Protein AF-A0AAE8QXP7-F1 (afdb_monomer_lite)

Sequence (135 aa):
MTKTIIGLFLLV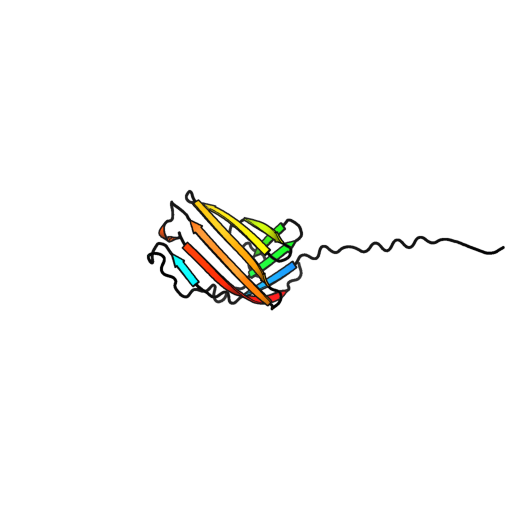FSINAYAKCWIVSDLQGKSSFSDDGYEFIDDAMSGVAYKLIIHGKKAFLTNMNGSPVSDVAYVPLSYNTMVGSYQSGGGITVETWSITEDNKVMYSKVMNIPSFQKLTSTKAFVGDVAGTCNE

Foldseek 3Di:
DDDDDPDDPPPPPPPPQDKWKFKWAWWWDWKAFVVNVRDIDTDTPHPFIWIWIDGDFATAIGGPVRHGPDPWGWTDPDSFKIWTWDDDQNWIKIKIWGADPVFKIWIKIATDHPRCRRHGMIDTIITGRPDTDDD

Structure (mmCIF, N/CA/C/O backbone):
data_AF-A0AAE8QXP7-F1
#
_entry.id   AF-A0AAE8QXP7-F1
#
loop_
_atom_site.group_PDB
_atom_site.id
_atom_site.type_symbol
_atom_site.label_atom_id
_atom_site.label_alt_id
_atom_site.label_comp_id
_atom_site.label_asym_id
_atom_site.label_entity_id
_atom_site.label_seq_id
_atom_site.pdbx_PDB_ins_code
_atom_site.Cartn_x
_atom_site.Cartn_y
_atom_site.Cartn_z
_atom_site.occupancy
_atom_site.B_iso_or_equiv
_atom_site.auth_seq_id
_atom_site.auth_comp_id
_atom_site.auth_asym_id
_atom_site.auth_atom_id
_atom_site.pdbx_PDB_model_num
ATOM 1 N N . MET A 1 1 ? -39.915 24.474 54.185 1.00 40.84 1 MET A N 1
ATOM 2 C CA . MET A 1 1 ? -39.227 25.221 53.111 1.00 40.84 1 MET A CA 1
ATOM 3 C C . MET A 1 1 ? -38.566 24.220 52.185 1.00 40.84 1 MET A C 1
ATOM 5 O O . MET A 1 1 ? -37.694 23.476 52.606 1.00 40.84 1 MET A O 1
ATOM 9 N N . THR A 1 2 ? -39.091 24.113 50.973 1.00 42.19 2 THR A N 1
ATOM 10 C CA . THR A 1 2 ? -38.729 23.124 49.955 1.00 42.19 2 THR A CA 1
ATOM 11 C C . THR A 1 2 ? -37.702 23.679 48.974 1.00 42.19 2 THR A C 1
ATOM 13 O O . THR A 1 2 ? -37.951 24.749 48.432 1.00 42.19 2 THR A O 1
ATOM 16 N N . LYS A 1 3 ? -36.714 22.826 48.641 1.00 46.69 3 LYS A N 1
ATOM 17 C CA . LYS A 1 3 ? -36.053 22.675 47.322 1.00 46.69 3 LYS A CA 1
ATOM 18 C C . LYS A 1 3 ? -35.084 23.822 46.946 1.00 46.69 3 LYS A C 1
ATOM 20 O O . LYS A 1 3 ? -35.332 24.972 47.250 1.00 46.69 3 LYS A O 1
ATOM 25 N N . THR A 1 4 ? -33.934 23.628 46.304 1.00 50.59 4 THR A N 1
ATOM 26 C CA . THR A 1 4 ? -33.448 22.559 45.421 1.00 50.59 4 THR A CA 1
ATOM 27 C C . THR A 1 4 ? -31.920 22.699 45.373 1.00 50.59 4 THR A C 1
ATOM 29 O O . THR A 1 4 ? -31.438 23.798 45.115 1.00 50.59 4 THR A O 1
ATOM 32 N N . ILE A 1 5 ? -31.149 21.631 45.590 1.00 58.91 5 ILE A N 1
ATOM 33 C CA . ILE A 1 5 ? -29.721 21.616 45.234 1.00 58.91 5 ILE A CA 1
ATOM 34 C C . ILE A 1 5 ? -29.659 21.145 43.780 1.00 58.91 5 ILE A C 1
ATOM 36 O O . ILE A 1 5 ? -29.968 19.991 43.492 1.00 58.91 5 ILE A O 1
ATOM 40 N N . ILE A 1 6 ? -29.328 22.048 42.857 1.00 59.03 6 ILE A N 1
ATOM 41 C CA . ILE A 1 6 ? -29.077 21.703 41.455 1.00 59.03 6 ILE A CA 1
ATOM 42 C C . ILE A 1 6 ? -27.647 21.160 41.384 1.00 59.03 6 ILE A C 1
ATOM 44 O O . ILE A 1 6 ? -26.683 21.920 41.363 1.00 59.03 6 ILE A O 1
ATOM 48 N N . GLY A 1 7 ? -27.511 19.835 41.409 1.00 58.09 7 GLY A N 1
ATOM 49 C CA . GLY A 1 7 ? -26.252 19.155 41.120 1.00 58.09 7 GLY A CA 1
ATOM 50 C C . GLY A 1 7 ? -26.035 19.088 39.610 1.00 58.09 7 GLY A C 1
ATOM 51 O O . GLY A 1 7 ? -26.749 18.369 38.915 1.00 58.09 7 GLY A O 1
ATOM 52 N N . LEU A 1 8 ? -25.065 19.848 39.101 1.00 62.78 8 LEU A N 1
ATOM 53 C CA . LEU A 1 8 ? -24.643 19.804 37.703 1.00 62.78 8 LEU A CA 1
ATOM 54 C C . LEU A 1 8 ? -23.788 18.549 37.474 1.00 62.78 8 LEU A C 1
ATOM 56 O O . LEU A 1 8 ? -22.601 18.521 37.792 1.00 62.78 8 LEU A O 1
ATOM 60 N N . PHE A 1 9 ? -24.406 17.497 36.942 1.00 59.22 9 PHE A N 1
ATOM 61 C CA . PHE A 1 9 ? -23.727 16.260 36.559 1.00 59.22 9 PHE A CA 1
ATOM 62 C C . PHE A 1 9 ? -23.065 16.461 35.183 1.00 59.22 9 PHE A C 1
ATOM 64 O O . PHE A 1 9 ? -23.680 16.255 34.139 1.00 59.22 9 PHE A O 1
ATOM 71 N N . LEU A 1 10 ? -21.813 16.927 35.171 1.00 57.34 10 LEU A N 1
ATOM 72 C CA . LEU A 1 10 ? -20.971 16.961 33.971 1.00 57.34 10 LEU A CA 1
ATOM 73 C C . LEU A 1 10 ? -20.528 15.527 33.637 1.00 57.34 10 LEU A C 1
ATOM 75 O O . LEU A 1 10 ? -19.497 15.055 34.111 1.00 57.34 10 LEU A O 1
ATOM 79 N N . LEU A 1 11 ? -21.323 14.824 32.824 1.00 59.44 11 LEU A N 1
ATOM 80 C CA . LEU A 1 11 ? -20.880 13.616 32.126 1.00 59.44 11 LEU A CA 1
ATOM 81 C C . LEU A 1 11 ? -19.819 14.028 31.105 1.00 59.44 11 LEU A C 1
ATOM 83 O O . LEU A 1 11 ? -20.130 14.422 29.981 1.00 59.44 11 LEU A O 1
ATOM 87 N N . VAL A 1 12 ? -18.554 13.960 31.514 1.00 57.81 12 VAL A N 1
ATOM 88 C CA . VAL A 1 12 ? -17.420 14.012 30.595 1.00 57.81 12 VAL A CA 1
ATOM 89 C C . VAL A 1 12 ? -17.469 12.722 29.779 1.00 57.81 12 VAL A C 1
ATOM 91 O O . VAL A 1 12 ? -16.933 11.693 30.179 1.00 57.81 12 VAL A O 1
ATOM 94 N N . PHE A 1 13 ? -18.182 12.750 28.652 1.00 55.72 13 PHE A N 1
ATOM 95 C CA . PHE A 1 13 ? -18.029 11.733 27.623 1.00 55.72 13 PHE A CA 1
ATOM 96 C C . PHE A 1 13 ? -16.613 11.876 27.080 1.00 55.72 13 PHE A C 1
ATOM 98 O O . PHE A 1 13 ? -16.336 12.736 26.243 1.00 55.72 13 PHE A O 1
ATOM 105 N N . SER A 1 14 ? -15.702 11.055 27.595 1.00 48.72 14 SER A N 1
ATOM 106 C CA . SER A 1 14 ? -14.409 10.823 26.974 1.00 48.72 14 SER A CA 1
ATOM 107 C C . SER A 1 14 ? -14.685 10.323 25.562 1.00 48.72 14 SER A C 1
ATOM 109 O O . SER A 1 14 ? -14.999 9.150 25.358 1.00 48.72 14 SER A O 1
ATOM 111 N N . ILE A 1 15 ? -14.621 11.220 24.579 1.00 52.81 15 ILE A N 1
ATOM 112 C CA . ILE A 1 15 ? -14.465 10.841 23.181 1.00 52.81 15 ILE A CA 1
ATOM 113 C C . ILE A 1 15 ? -13.108 10.151 23.087 1.00 52.81 15 ILE A C 1
ATOM 115 O O . ILE A 1 15 ? -12.081 10.775 22.837 1.00 52.81 15 ILE A O 1
ATOM 119 N N . ASN A 1 16 ? -13.092 8.851 23.376 1.00 49.75 16 ASN A N 1
ATOM 120 C CA . ASN A 1 16 ? -11.979 7.993 23.037 1.00 49.75 16 ASN A CA 1
ATOM 121 C C . ASN A 1 16 ? -11.837 8.122 21.522 1.00 49.75 16 ASN A C 1
ATOM 123 O O . ASN A 1 16 ? -12.632 7.564 20.762 1.00 49.75 16 ASN A O 1
ATOM 127 N N . ALA A 1 17 ? -10.872 8.926 21.081 1.00 56.81 17 ALA A N 1
ATOM 128 C CA . ALA A 1 17 ? -10.359 8.856 19.731 1.00 56.81 17 ALA A CA 1
ATOM 129 C C . ALA A 1 17 ? -9.726 7.467 19.616 1.00 56.81 17 ALA A C 1
ATOM 131 O O . ALA A 1 17 ? -8.544 7.288 19.884 1.00 56.81 17 ALA A O 1
ATOM 132 N N . TYR A 1 18 ? -10.557 6.456 19.361 1.00 63.47 18 TYR A N 1
ATOM 133 C CA . TYR A 1 18 ? -10.107 5.083 19.247 1.00 63.47 18 TYR A CA 1
ATOM 134 C C . TYR A 1 18 ? -9.192 5.022 18.035 1.00 63.47 18 TYR A C 1
ATOM 136 O O . TYR A 1 18 ? -9.649 5.195 16.901 1.00 63.47 18 TYR A O 1
ATOM 144 N N . ALA A 1 19 ? -7.906 4.795 18.289 1.00 68.56 19 ALA A N 1
ATOM 145 C CA . ALA A 1 19 ? -6.991 4.357 17.261 1.00 68.56 19 ALA A CA 1
ATOM 146 C C . ALA A 1 19 ? -7.605 3.136 16.576 1.00 68.56 19 ALA A C 1
ATOM 148 O O . ALA A 1 19 ? -8.040 2.183 17.230 1.00 68.56 19 ALA A O 1
ATOM 149 N N . LYS A 1 20 ? -7.716 3.197 15.253 1.00 90.56 20 LYS A N 1
ATOM 150 C CA . LYS A 1 20 ? -8.169 2.059 14.472 1.00 90.56 20 LYS A CA 1
ATOM 151 C C . LYS A 1 20 ? -6.940 1.277 14.047 1.00 90.56 20 LYS A C 1
ATOM 153 O O . LYS A 1 20 ? -6.064 1.817 13.379 1.00 90.56 20 LYS A O 1
ATOM 158 N N . CYS A 1 21 ? -6.886 0.023 14.473 1.00 95.12 21 CYS A N 1
ATOM 159 C CA . CYS A 1 21 ? -5.800 -0.895 14.180 1.00 95.12 21 CYS A CA 1
ATOM 160 C C . CYS A 1 21 ? -6.392 -2.156 13.557 1.00 95.12 21 CYS A C 1
ATOM 162 O O . CYS A 1 21 ? -7.217 -2.832 14.181 1.00 95.12 21 CYS A O 1
ATOM 164 N N . TRP A 1 22 ? -5.970 -2.462 12.336 1.00 97.38 22 TRP A N 1
ATOM 165 C CA . TRP A 1 22 ? -6.384 -3.648 11.594 1.00 97.38 22 TRP A CA 1
ATOM 166 C C . TRP A 1 22 ? -5.189 -4.541 11.320 1.00 97.38 22 TRP A C 1
ATOM 168 O O . TRP A 1 22 ? -4.114 -4.058 10.974 1.00 97.38 22 TRP A O 1
ATOM 178 N N . ILE A 1 23 ? -5.397 -5.845 11.448 1.00 97.50 23 ILE A N 1
ATOM 179 C CA . ILE A 1 23 ? -4.466 -6.860 10.971 1.00 97.50 23 ILE A CA 1
ATOM 180 C C . ILE A 1 23 ? -4.927 -7.235 9.569 1.00 97.50 23 ILE A C 1
ATOM 182 O O . ILE A 1 23 ? -6.046 -7.719 9.403 1.00 97.50 23 ILE A O 1
ATOM 186 N N . VAL A 1 24 ? -4.080 -6.988 8.575 1.00 97.56 24 VAL A N 1
ATOM 187 C CA . VAL A 1 24 ? -4.367 -7.280 7.169 1.00 97.56 24 VAL A CA 1
ATOM 188 C C . VAL A 1 24 ? -3.457 -8.382 6.648 1.00 97.56 24 VAL A C 1
ATOM 190 O O . VAL A 1 24 ? -2.277 -8.421 7.002 1.00 97.56 24 VAL A O 1
ATOM 193 N N . SER A 1 25 ? -3.997 -9.268 5.818 1.00 97.00 25 SER A N 1
ATOM 194 C CA . SER A 1 25 ? -3.283 -10.413 5.246 1.00 97.00 25 SER A CA 1
ATOM 195 C C . SER A 1 25 ? -3.790 -10.746 3.843 1.00 97.00 25 SER A C 1
ATOM 197 O O . SER A 1 25 ? -4.700 -10.097 3.324 1.00 97.00 25 SER A O 1
ATOM 199 N N . ASP A 1 26 ? -3.167 -11.752 3.226 1.00 96.12 26 ASP A N 1
ATOM 200 C CA . ASP A 1 26 ? -3.656 -12.416 2.010 1.00 96.12 26 ASP A CA 1
ATOM 201 C C . ASP A 1 26 ? -3.870 -11.474 0.816 1.00 96.12 26 ASP A C 1
ATOM 203 O O . ASP A 1 26 ? -4.728 -11.702 -0.037 1.00 96.12 26 ASP A O 1
ATOM 207 N N . LEU A 1 27 ? -3.053 -10.416 0.741 1.00 97.25 27 LEU A N 1
ATOM 208 C CA . LEU A 1 27 ? -3.084 -9.434 -0.340 1.00 97.25 27 LEU A CA 1
ATOM 209 C C . LEU A 1 27 ? -2.692 -10.085 -1.665 1.00 97.25 27 LEU A C 1
ATOM 211 O O . LEU A 1 27 ? -1.548 -10.503 -1.845 1.00 97.25 27 LEU A O 1
ATOM 215 N N . GLN A 1 28 ? -3.633 -10.111 -2.601 1.00 97.94 28 GLN A N 1
ATOM 216 C CA . GLN A 1 28 ? -3.478 -10.697 -3.928 1.00 97.94 28 GLN A CA 1
ATOM 217 C C . GLN A 1 28 ? -4.057 -9.766 -4.989 1.00 97.94 28 GLN A C 1
ATOM 219 O O . GLN A 1 28 ? -5.012 -9.029 -4.744 1.00 97.94 28 GLN A O 1
ATOM 224 N N . GLY A 1 29 ? -3.506 -9.803 -6.194 1.00 97.81 29 GLY A N 1
ATOM 225 C CA . GLY A 1 29 ? -4.070 -9.087 -7.327 1.00 97.81 29 GLY A CA 1
ATOM 226 C C . GLY A 1 29 ? -3.098 -9.041 -8.486 1.00 97.81 29 GLY A C 1
ATOM 227 O O . GLY A 1 29 ? -2.547 -10.067 -8.876 1.00 97.81 29 GLY A O 1
ATOM 228 N N . LYS A 1 30 ? -2.916 -7.851 -9.057 1.00 98.12 30 LYS A N 1
ATOM 229 C CA . LYS A 1 30 ? -2.100 -7.675 -10.256 1.00 98.12 30 LYS A CA 1
ATOM 230 C C . LYS A 1 30 ? -0.966 -6.693 -10.029 1.00 98.12 30 LYS A C 1
ATOM 232 O O . LYS A 1 30 ? -1.130 -5.682 -9.339 1.00 98.12 30 LYS A O 1
ATOM 237 N N . SER A 1 31 ? 0.167 -6.970 -10.655 1.00 97.62 31 SER A N 1
ATOM 238 C CA . SER A 1 31 ? 1.268 -6.024 -10.782 1.00 97.62 31 SER A CA 1
ATOM 239 C C . SER A 1 31 ? 1.783 -5.964 -12.210 1.00 97.62 31 SER A C 1
ATOM 241 O O . SER A 1 31 ? 1.472 -6.827 -13.022 1.00 97.62 31 SER A O 1
ATOM 243 N N . SER A 1 32 ? 2.495 -4.890 -12.522 1.00 97.75 32 SER A N 1
ATOM 244 C CA . SER A 1 32 ? 3.077 -4.621 -13.834 1.00 97.75 32 SER A CA 1
ATOM 245 C C . SER A 1 32 ? 4.370 -3.848 -13.605 1.00 97.75 32 SER A C 1
ATOM 247 O O . SER A 1 32 ? 4.365 -2.848 -12.874 1.00 97.75 32 SER A O 1
ATOM 249 N N . PHE A 1 33 ? 5.481 -4.339 -14.150 1.00 97.25 33 PHE A N 1
ATOM 250 C CA . PHE A 1 33 ? 6.817 -3.780 -13.950 1.00 97.25 33 PHE A CA 1
ATOM 251 C C . PHE A 1 33 ? 7.421 -3.320 -15.274 1.00 97.25 33 PHE A C 1
ATOM 253 O O . PHE A 1 33 ? 7.136 -3.835 -16.342 1.00 97.25 33 PHE A O 1
ATOM 260 N N . SER A 1 34 ? 8.349 -2.373 -15.240 1.00 96.62 34 SER A N 1
ATOM 261 C CA . SER A 1 34 ? 9.046 -1.986 -16.471 1.00 96.62 34 SER A CA 1
ATOM 262 C C . SER A 1 34 ? 9.844 -3.145 -17.098 1.00 96.62 34 SER A C 1
ATOM 264 O O . SER A 1 34 ? 9.979 -3.195 -18.319 1.00 96.62 34 SER A O 1
ATOM 266 N N . ASP A 1 35 ? 10.353 -4.077 -16.279 1.00 91.81 35 ASP A N 1
ATOM 267 C CA . ASP A 1 35 ? 11.184 -5.209 -16.723 1.00 91.81 35 ASP A CA 1
ATOM 268 C C . ASP A 1 35 ? 10.378 -6.264 -17.503 1.00 91.81 35 ASP A C 1
ATOM 270 O O . ASP A 1 35 ? 10.962 -7.016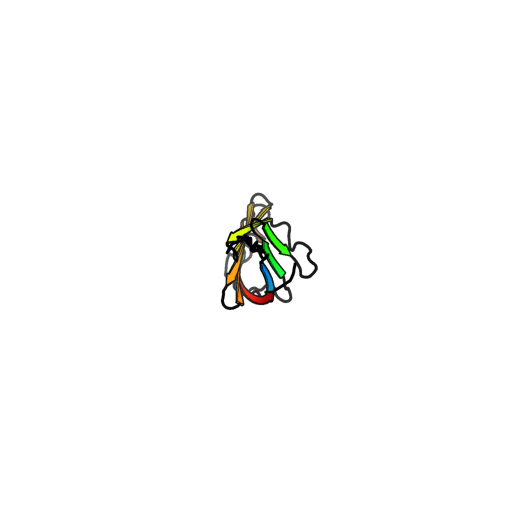 -18.279 1.00 91.81 35 ASP A O 1
ATOM 274 N N . ASP A 1 36 ? 9.049 -6.289 -17.337 1.00 89.44 36 ASP A N 1
ATOM 275 C CA . ASP A 1 36 ? 8.116 -7.139 -18.093 1.00 89.44 36 ASP A CA 1
ATOM 276 C C . ASP A 1 36 ? 7.393 -6.387 -19.229 1.00 89.44 36 ASP A C 1
ATOM 278 O O . ASP A 1 36 ? 6.489 -6.926 -19.860 1.00 89.44 36 ASP A O 1
ATOM 282 N N . GLY A 1 37 ? 7.799 -5.146 -19.530 1.00 94.88 37 GLY A N 1
ATOM 283 C CA . GLY A 1 37 ? 7.138 -4.326 -20.551 1.00 94.88 37 GLY A CA 1
ATOM 284 C C . GLY A 1 37 ? 5.801 -3.730 -20.101 1.00 94.88 37 GLY A C 1
ATOM 285 O O . GLY A 1 37 ? 5.043 -3.245 -20.941 1.00 94.88 37 GLY A O 1
ATOM 286 N N . TYR A 1 38 ? 5.545 -3.707 -18.792 1.00 96.44 38 TYR A N 1
ATOM 287 C CA . TYR A 1 38 ? 4.303 -3.288 -18.153 1.00 96.44 38 TYR A CA 1
ATOM 288 C C . TYR A 1 38 ? 3.110 -4.222 -18.392 1.00 96.44 38 TYR A C 1
ATOM 290 O O . TYR A 1 38 ? 1.957 -3.795 -18.251 1.00 96.44 38 TYR A O 1
ATOM 298 N N . GLU A 1 39 ? 3.349 -5.493 -18.692 1.00 97.56 39 GLU A N 1
ATOM 299 C CA . GLU A 1 39 ? 2.276 -6.481 -18.763 1.00 97.56 39 GLU A CA 1
ATOM 300 C C . GLU A 1 39 ? 1.757 -6.814 -17.357 1.00 97.56 39 GLU A C 1
ATOM 302 O O . GLU A 1 39 ? 2.514 -6.953 -16.401 1.00 97.56 39 GLU A O 1
ATOM 307 N N . PHE A 1 40 ? 0.434 -6.925 -17.200 1.00 97.75 40 PHE A N 1
ATOM 308 C CA . PHE A 1 40 ? -0.142 -7.265 -15.901 1.00 97.75 40 PHE A CA 1
ATOM 309 C C . PHE A 1 40 ? -0.047 -8.765 -15.623 1.00 97.75 40 PHE A C 1
ATOM 311 O O . PHE A 1 40 ? -0.647 -9.574 -16.333 1.00 97.75 40 PHE A O 1
ATOM 318 N N . ILE A 1 41 ? 0.604 -9.117 -14.518 1.00 97.00 41 ILE A N 1
ATOM 319 C CA . ILE A 1 41 ? 0.752 -10.489 -14.026 1.00 97.00 41 ILE A CA 1
ATOM 320 C C . ILE A 1 41 ? 0.046 -10.679 -12.682 1.00 97.00 41 ILE A C 1
ATOM 322 O O . ILE A 1 41 ? -0.215 -9.710 -11.966 1.00 97.00 41 ILE A O 1
ATOM 326 N N . ASP A 1 42 ? -0.290 -11.928 -12.349 1.00 97.62 42 ASP A N 1
ATOM 327 C CA . ASP A 1 42 ? -0.731 -12.285 -10.996 1.00 97.62 42 ASP A CA 1
ATOM 328 C C . ASP A 1 42 ? 0.411 -12.104 -9.999 1.00 97.62 42 ASP A C 1
ATOM 330 O O . ASP A 1 42 ? 1.535 -12.548 -10.234 1.00 97.62 42 ASP A O 1
ATOM 334 N N . ASP A 1 43 ? 0.111 -11.446 -8.885 1.00 96.56 43 ASP A N 1
ATOM 335 C CA . ASP A 1 43 ? 1.079 -11.130 -7.842 1.00 96.56 43 ASP A CA 1
ATOM 336 C C . ASP A 1 43 ? 0.394 -11.084 -6.474 1.00 96.56 43 ASP A C 1
ATOM 338 O O . ASP A 1 43 ? -0.826 -10.922 -6.360 1.00 96.56 43 ASP A O 1
ATOM 342 N N . ALA A 1 44 ? 1.184 -11.251 -5.421 1.00 95.75 44 ALA A N 1
ATOM 343 C CA . ALA A 1 44 ? 0.694 -11.337 -4.060 1.00 95.75 44 ALA A CA 1
ATOM 344 C C . ALA A 1 44 ? 1.766 -10.943 -3.041 1.00 95.75 44 ALA A C 1
ATOM 346 O O . ALA A 1 44 ? 2.959 -11.178 -3.231 1.00 95.75 44 ALA A O 1
ATOM 347 N N . MET A 1 45 ? 1.325 -10.427 -1.895 1.00 91.12 45 MET A N 1
ATOM 348 C CA . MET A 1 45 ? 2.147 -10.375 -0.684 1.00 91.12 45 MET A CA 1
ATOM 349 C C . MET A 1 45 ? 1.809 -11.585 0.189 1.00 91.12 45 MET A C 1
ATOM 351 O O . MET A 1 45 ? 1.084 -11.486 1.178 1.00 91.12 45 MET A O 1
ATOM 355 N N . SER A 1 46 ? 2.291 -12.756 -0.223 1.00 75.69 46 SER A N 1
ATOM 356 C CA . SER A 1 46 ? 1.963 -14.028 0.427 1.00 75.69 46 SER A CA 1
ATOM 357 C C . SER A 1 46 ? 2.701 -14.225 1.752 1.00 75.69 46 SER A C 1
ATOM 359 O O . SER A 1 46 ? 3.872 -13.872 1.887 1.00 75.69 46 SER A O 1
ATOM 361 N N . GLY A 1 47 ? 2.034 -14.861 2.721 1.00 78.06 47 GLY A N 1
ATOM 362 C CA . GLY A 1 47 ? 2.649 -15.302 3.982 1.00 78.06 47 GLY A CA 1
ATOM 363 C C . GLY A 1 47 ? 3.014 -14.179 4.956 1.00 78.06 47 GLY A C 1
ATOM 364 O O . GLY A 1 47 ? 3.729 -14.421 5.928 1.00 78.06 47 GLY A O 1
ATOM 365 N N . VAL A 1 48 ? 2.532 -12.961 4.709 1.00 87.12 48 VAL A N 1
ATOM 366 C CA . VAL A 1 48 ? 2.792 -11.784 5.539 1.00 87.12 48 VAL A CA 1
ATOM 367 C C . VAL A 1 48 ? 1.484 -11.184 6.041 1.00 87.12 48 VAL A C 1
ATOM 369 O O . VAL A 1 48 ? 0.478 -11.152 5.336 1.00 87.12 48 VAL A O 1
ATOM 372 N N . ALA A 1 49 ? 1.517 -10.709 7.283 1.00 95.19 49 ALA A N 1
ATOM 373 C CA . ALA A 1 49 ? 0.442 -9.943 7.888 1.00 95.19 49 ALA A CA 1
ATOM 374 C C . ALA A 1 49 ? 1.003 -8.627 8.424 1.00 95.19 49 ALA A C 1
ATOM 376 O O . ALA A 1 49 ? 2.090 -8.594 9.015 1.00 95.19 49 ALA A O 1
ATOM 377 N N . TYR A 1 50 ? 0.246 -7.554 8.235 1.00 97.00 50 TYR A N 1
ATOM 378 C CA . TYR A 1 50 ? 0.633 -6.211 8.646 1.00 97.00 50 TYR A CA 1
ATOM 379 C C 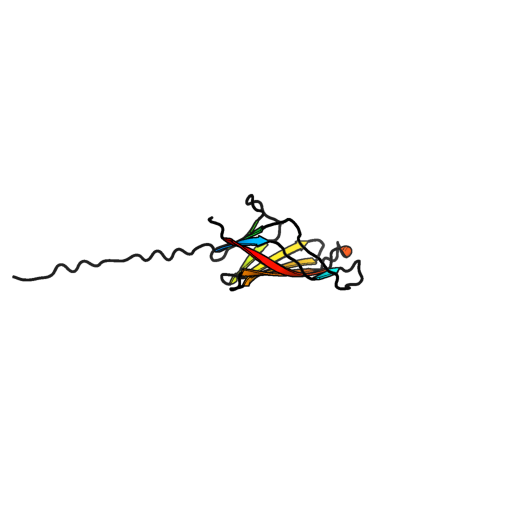. TYR A 1 50 ? -0.397 -5.620 9.594 1.00 97.00 50 TYR A C 1
ATOM 381 O O . TYR A 1 50 ? -1.591 -5.890 9.486 1.00 97.00 50 TYR A O 1
ATOM 389 N N . LYS A 1 51 ? 0.066 -4.763 10.501 1.00 97.31 51 LYS A N 1
ATOM 390 C CA . LYS A 1 51 ? -0.801 -3.882 11.275 1.00 97.31 51 LYS A CA 1
ATOM 391 C C . LYS A 1 51 ? -0.913 -2.552 10.548 1.00 97.31 51 LYS A C 1
ATOM 393 O O . LYS A 1 51 ? 0.090 -1.857 10.363 1.00 97.31 51 LYS A O 1
ATOM 398 N N . LEU A 1 52 ? -2.135 -2.205 10.174 1.00 97.38 52 LEU A N 1
ATOM 399 C CA . LEU A 1 52 ? -2.502 -0.913 9.623 1.00 97.38 52 LEU A CA 1
ATOM 400 C C . LEU A 1 52 ? -3.147 -0.077 10.722 1.00 97.38 52 LEU A C 1
ATOM 402 O O . LEU A 1 52 ? -4.186 -0.456 11.260 1.00 97.38 52 LEU A O 1
ATOM 406 N N . ILE A 1 53 ? -2.512 1.037 11.070 1.00 96.69 53 ILE A N 1
ATOM 407 C CA . ILE A 1 53 ? -2.876 1.856 12.226 1.00 96.69 53 ILE A CA 1
ATOM 408 C C . ILE A 1 53 ? -3.224 3.258 11.741 1.00 96.69 53 ILE A C 1
ATOM 410 O O . ILE A 1 53 ? -2.395 3.911 11.110 1.00 96.69 53 ILE A O 1
ATOM 414 N N . ILE A 1 54 ? -4.424 3.741 12.064 1.00 96.50 54 ILE A N 1
ATOM 415 C CA . ILE A 1 54 ? -4.860 5.122 11.835 1.00 96.50 54 ILE A CA 1
ATOM 416 C C . ILE A 1 54 ? -5.354 5.706 13.159 1.00 96.50 54 ILE A C 1
ATOM 418 O O . ILE A 1 54 ? -6.343 5.250 13.736 1.00 96.50 54 ILE A O 1
ATOM 422 N N . HIS A 1 55 ? -4.680 6.756 13.625 1.00 92.50 55 HIS A N 1
ATOM 423 C CA . HIS A 1 55 ? -5.019 7.453 14.860 1.00 92.50 55 HIS A CA 1
ATOM 424 C C . HIS A 1 55 ? -4.942 8.969 14.655 1.00 92.50 55 HIS A C 1
ATOM 426 O O . HIS A 1 55 ? -3.872 9.588 14.652 1.00 92.50 55 HIS A O 1
ATOM 432 N N . GLY A 1 56 ? -6.113 9.591 14.502 1.00 89.19 56 GLY A N 1
ATOM 433 C CA . GLY A 1 56 ? -6.233 11.033 14.313 1.00 89.19 56 GLY A CA 1
ATOM 434 C C . GLY A 1 56 ? -5.493 11.488 13.056 1.00 89.19 56 GLY A C 1
ATOM 435 O O . GLY A 1 56 ? -5.926 11.209 11.946 1.00 89.19 56 GLY A O 1
ATOM 436 N N . LYS A 1 57 ? -4.371 12.195 13.235 1.00 92.62 57 LYS A N 1
ATOM 437 C CA . LYS A 1 57 ? -3.523 12.701 12.138 1.00 92.62 57 LYS A CA 1
ATOM 438 C C . LYS A 1 57 ? -2.302 11.824 11.842 1.00 92.62 57 LYS A C 1
ATOM 440 O O . LYS A 1 57 ? -1.451 12.225 11.056 1.00 92.62 57 LYS A O 1
ATOM 445 N N . LYS A 1 58 ? -2.180 10.670 12.498 1.00 95.00 58 LYS A N 1
ATOM 446 C CA . LYS A 1 58 ? -1.054 9.747 12.342 1.00 95.00 58 LYS A CA 1
ATOM 447 C C . LYS A 1 58 ? -1.528 8.455 11.688 1.00 95.00 58 LYS A C 1
ATOM 449 O O . LYS A 1 58 ? -2.624 7.983 11.992 1.00 95.00 58 LYS A O 1
ATOM 454 N N . ALA A 1 59 ? -0.698 7.897 10.815 1.00 97.06 59 ALA A N 1
ATOM 455 C CA . ALA A 1 59 ? -0.930 6.606 10.190 1.00 97.06 59 ALA A CA 1
ATOM 456 C C . ALA A 1 59 ? 0.379 5.812 10.127 1.00 97.06 59 ALA A C 1
ATOM 458 O O . ALA A 1 59 ? 1.445 6.398 9.935 1.00 97.06 59 ALA A O 1
ATOM 459 N N . PHE A 1 60 ? 0.299 4.494 10.302 1.00 96.25 60 PHE A N 1
ATOM 460 C CA . PHE A 1 60 ? 1.459 3.608 10.311 1.00 96.25 60 PHE A CA 1
ATOM 461 C C . PHE A 1 60 ? 1.129 2.263 9.670 1.00 96.25 60 PHE A C 1
ATOM 463 O O . PHE A 1 60 ? 0.038 1.721 9.857 1.00 96.25 60 PHE A O 1
ATOM 470 N N . LEU A 1 61 ? 2.121 1.699 8.985 1.00 97.19 61 LEU A N 1
ATOM 471 C CA . LEU A 1 61 ? 2.1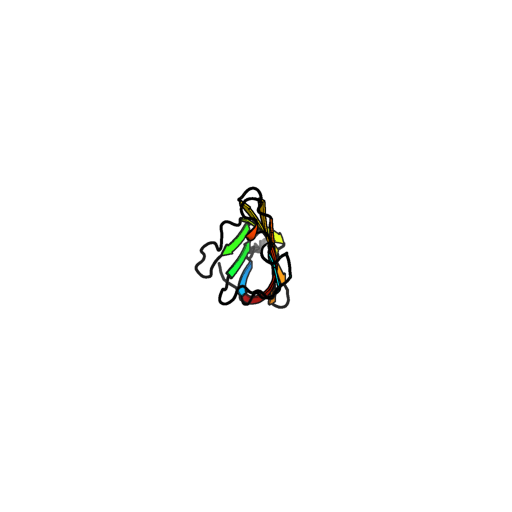34 0.305 8.565 1.00 97.19 61 LEU A CA 1
ATOM 472 C C . LEU A 1 61 ? 3.298 -0.396 9.266 1.00 97.19 61 LEU A C 1
ATOM 474 O O . LEU A 1 61 ? 4.459 -0.016 9.090 1.00 97.19 61 LEU A O 1
ATOM 478 N N . THR A 1 62 ? 2.995 -1.410 10.069 1.00 97.00 62 THR A N 1
ATOM 479 C CA . THR A 1 62 ? 4.010 -2.143 10.838 1.00 97.00 62 THR A CA 1
ATOM 480 C C . THR A 1 62 ? 3.891 -3.647 10.632 1.00 97.00 62 THR A C 1
ATOM 482 O O . THR A 1 62 ? 2.823 -4.174 10.320 1.00 97.00 62 THR A O 1
ATOM 485 N N . ASN A 1 63 ? 5.002 -4.353 10.813 1.00 95.75 63 ASN A N 1
ATOM 486 C CA . ASN A 1 63 ? 5.006 -5.799 10.976 1.00 95.75 63 ASN A CA 1
ATOM 487 C C . ASN A 1 63 ? 4.259 -6.182 12.264 1.00 95.75 63 ASN A C 1
ATOM 489 O O . ASN A 1 63 ? 4.057 -5.362 13.163 1.00 95.75 63 ASN A O 1
ATOM 493 N N . MET A 1 64 ? 3.919 -7.463 12.424 1.00 94.50 64 MET A N 1
ATOM 494 C CA . MET A 1 64 ? 3.221 -7.937 13.628 1.00 94.50 64 MET A CA 1
ATOM 495 C C . MET A 1 64 ? 3.974 -7.647 14.940 1.00 94.50 64 MET A C 1
ATOM 497 O O . MET A 1 64 ? 3.338 -7.411 15.970 1.00 94.50 64 MET A O 1
ATOM 501 N N . ASN A 1 65 ? 5.310 -7.582 14.897 1.00 93.19 65 ASN A N 1
ATOM 502 C CA . ASN A 1 65 ? 6.167 -7.222 16.034 1.00 93.19 65 ASN A CA 1
ATOM 503 C C . ASN A 1 65 ? 6.253 -5.703 16.319 1.00 93.19 65 ASN A C 1
ATOM 505 O O . ASN A 1 65 ? 6.967 -5.308 17.235 1.00 93.19 65 ASN A O 1
ATOM 509 N N . GLY A 1 66 ? 5.560 -4.858 15.548 1.00 92.69 66 GLY A N 1
ATOM 510 C CA . GLY A 1 66 ? 5.527 -3.400 15.714 1.00 92.69 66 GLY A CA 1
ATOM 511 C C . GLY A 1 66 ? 6.642 -2.631 14.997 1.00 92.69 66 GLY A C 1
ATOM 512 O O . GLY A 1 66 ? 6.621 -1.403 14.997 1.00 92.69 66 GLY A O 1
ATOM 513 N N . SER A 1 67 ? 7.597 -3.312 14.356 1.00 95.06 67 SER A N 1
ATOM 514 C CA . SER A 1 67 ? 8.610 -2.638 13.531 1.00 95.06 67 SER A CA 1
ATOM 515 C C . SER A 1 67 ? 7.997 -2.070 12.242 1.00 95.06 67 SER A C 1
ATOM 517 O O . SER A 1 67 ? 7.086 -2.694 11.689 1.00 95.06 67 SER A O 1
ATOM 519 N N . PRO A 1 68 ? 8.474 -0.923 11.727 1.00 94.88 68 PRO A N 1
ATOM 520 C CA . PRO A 1 68 ? 8.039 -0.409 10.430 1.00 94.88 68 PRO A CA 1
ATOM 521 C C . PRO A 1 68 ? 8.265 -1.434 9.311 1.00 94.88 68 PRO A C 1
ATOM 523 O O . PRO A 1 68 ? 9.287 -2.118 9.292 1.00 94.88 68 PRO A O 1
ATOM 526 N N . VAL A 1 69 ? 7.323 -1.533 8.368 1.00 93.94 69 VAL A N 1
ATOM 527 C CA . VAL A 1 69 ? 7.483 -2.405 7.183 1.00 93.94 69 VAL A CA 1
ATOM 528 C C . VAL A 1 69 ? 8.527 -1.839 6.215 1.00 93.94 69 VAL A C 1
ATOM 530 O O . VAL A 1 69 ? 9.227 -2.587 5.540 1.00 93.94 69 VAL A O 1
ATOM 533 N N . SER A 1 70 ? 8.618 -0.512 6.131 1.00 92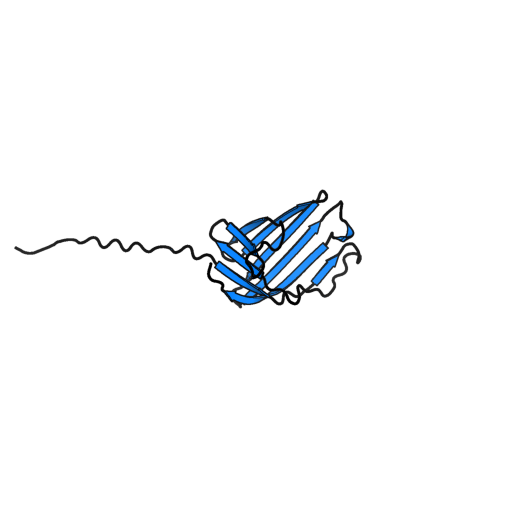.06 70 SER A N 1
ATOM 534 C CA . SER A 1 70 ? 9.536 0.215 5.253 1.00 92.06 70 SER A CA 1
ATOM 535 C C . SER A 1 70 ? 9.712 1.657 5.738 1.00 92.06 70 SER A C 1
ATOM 537 O O . SER A 1 70 ? 9.028 2.087 6.668 1.00 92.06 70 SER A O 1
ATOM 539 N N . ASP A 1 71 ? 10.562 2.417 5.048 1.00 93.25 71 ASP A N 1
ATOM 540 C CA . ASP A 1 71 ? 10.769 3.855 5.274 1.00 93.25 71 ASP A CA 1
ATOM 541 C C . ASP A 1 71 ? 9.650 4.741 4.683 1.00 93.25 71 ASP A C 1
ATOM 543 O O . ASP A 1 71 ? 9.772 5.967 4.638 1.00 93.25 71 ASP A O 1
ATOM 547 N N . VAL A 1 72 ? 8.553 4.146 4.198 1.00 96.88 72 VAL A N 1
ATOM 548 C CA . VAL A 1 72 ? 7.403 4.892 3.674 1.00 96.88 72 VAL A CA 1
ATOM 549 C C . VAL A 1 72 ? 6.708 5.641 4.809 1.00 96.88 72 VAL A C 1
ATOM 551 O O . VAL A 1 72 ? 6.239 5.046 5.781 1.00 96.88 72 VAL A O 1
ATOM 554 N N . ALA A 1 73 ? 6.596 6.961 4.659 1.00 97.31 73 ALA A N 1
ATOM 555 C CA . ALA A 1 73 ? 5.866 7.806 5.591 1.00 97.31 73 ALA A CA 1
ATOM 556 C C . ALA A 1 73 ? 4.385 7.854 5.200 1.00 97.31 73 ALA A C 1
ATOM 558 O O . ALA A 1 73 ? 4.059 8.219 4.068 1.00 97.31 73 ALA A O 1
ATOM 559 N N . TYR A 1 74 ? 3.501 7.515 6.142 1.00 98.31 74 TYR A N 1
ATOM 560 C CA . TYR A 1 74 ? 2.056 7.457 5.927 1.00 98.31 74 TYR A CA 1
ATOM 561 C C . TYR A 1 74 ? 1.322 8.632 6.571 1.00 98.31 74 TYR A C 1
ATOM 563 O O . TYR A 1 74 ? 1.626 9.050 7.689 1.00 98.31 74 TYR A O 1
ATOM 571 N N . VAL A 1 75 ? 0.298 9.124 5.875 1.00 97.94 75 VAL A N 1
ATOM 572 C CA . VAL A 1 75 ? -0.671 10.093 6.394 1.00 97.94 75 VAL A CA 1
ATOM 573 C C . VAL A 1 75 ? -2.096 9.565 6.206 1.00 97.94 75 VAL A C 1
ATOM 575 O O . VAL A 1 75 ? -2.393 8.941 5.182 1.00 97.94 75 VAL A O 1
ATOM 578 N N . PRO A 1 76 ? -3.001 9.789 7.173 1.00 97.94 76 PRO A N 1
ATOM 579 C CA . PRO A 1 76 ? -4.395 9.404 7.018 1.00 97.94 76 PRO A CA 1
ATOM 580 C C . PRO A 1 76 ? -5.116 10.357 6.058 1.00 97.94 76 PRO A C 1
ATOM 582 O O . PRO A 1 76 ? -4.951 11.575 6.136 1.00 97.94 76 PRO A O 1
ATOM 585 N N . LEU A 1 77 ? -5.944 9.797 5.177 1.00 97.62 77 LEU A N 1
ATOM 586 C CA . LEU A 1 77 ? -6.887 10.541 4.332 1.00 97.62 77 LEU A CA 1
ATOM 587 C C . LEU A 1 77 ? -8.309 10.508 4.909 1.00 97.62 77 LEU A C 1
ATOM 589 O O . LEU A 1 77 ? -9.073 11.455 4.743 1.00 97.62 77 LEU A O 1
ATOM 593 N N . SER A 1 78 ? -8.654 9.429 5.612 1.00 96.00 78 SER A N 1
ATOM 594 C CA . SER A 1 78 ? -9.909 9.249 6.345 1.00 96.00 78 SER A CA 1
ATOM 595 C C . SER A 1 78 ? -9.672 8.349 7.564 1.00 96.00 78 SER A C 1
ATOM 597 O O . SER A 1 78 ? -8.540 7.955 7.844 1.00 96.00 78 SER A O 1
ATOM 599 N N . TYR A 1 79 ? -10.734 7.985 8.291 1.00 94.62 79 TYR A N 1
ATOM 600 C CA . TYR A 1 79 ? -10.616 7.079 9.438 1.00 94.62 79 TYR A CA 1
ATOM 601 C C . TYR A 1 79 ? -10.160 5.661 9.057 1.00 94.62 79 TYR A C 1
ATOM 603 O O . TYR A 1 79 ? -9.685 4.948 9.931 1.00 94.62 79 TYR A O 1
ATOM 611 N N . ASN A 1 80 ? -10.319 5.254 7.794 1.00 97.00 80 ASN A N 1
ATOM 612 C CA . ASN A 1 80 ? -10.043 3.909 7.277 1.00 97.00 80 ASN A CA 1
ATOM 613 C C . ASN A 1 80 ? -9.119 3.892 6.052 1.00 97.00 80 ASN A C 1
ATOM 615 O O . ASN A 1 80 ? -8.915 2.831 5.472 1.00 97.00 80 ASN A O 1
ATOM 619 N N . THR A 1 81 ? -8.591 5.041 5.628 1.00 98.31 81 THR A N 1
ATOM 620 C CA . THR A 1 81 ? -7.734 5.145 4.441 1.00 98.31 81 THR A CA 1
ATOM 621 C C . THR A 1 81 ? -6.485 5.955 4.752 1.00 98.31 81 THR A C 1
ATOM 623 O O . THR A 1 81 ? -6.573 7.045 5.320 1.00 98.31 81 THR A O 1
ATOM 626 N N . MET A 1 82 ? -5.325 5.448 4.338 1.00 98.38 82 MET A N 1
ATOM 627 C CA . MET A 1 82 ? -4.038 6.133 4.439 1.00 98.38 82 MET A CA 1
ATOM 628 C C . MET A 1 82 ? -3.284 6.098 3.111 1.00 98.38 82 MET A C 1
ATOM 630 O O . MET A 1 82 ? -3.428 5.164 2.319 1.00 98.38 82 MET A O 1
ATOM 634 N N . VAL A 1 83 ? -2.454 7.114 2.891 1.00 98.62 83 VAL A N 1
ATOM 635 C CA . VAL A 1 83 ? -1.524 7.186 1.763 1.00 98.62 83 VAL A CA 1
ATOM 636 C C . VAL A 1 83 ? -0.104 7.305 2.292 1.00 98.62 83 VAL A C 1
ATOM 638 O O . VAL A 1 83 ? 0.165 8.062 3.223 1.00 98.62 83 VAL A O 1
ATOM 641 N N . GLY A 1 84 ? 0.792 6.517 1.718 1.00 98.19 84 GLY A N 1
ATOM 642 C CA . GLY A 1 84 ? 2.214 6.517 1.992 1.00 98.19 84 GLY A CA 1
ATOM 643 C C . GLY A 1 84 ? 2.985 7.100 0.827 1.00 98.19 84 GLY A C 1
ATOM 644 O O . GLY A 1 84 ? 2.611 6.897 -0.328 1.00 98.19 84 GLY A O 1
ATOM 645 N N . SER A 1 85 ? 4.079 7.799 1.116 1.00 97.81 85 SER A N 1
ATOM 646 C CA . SER A 1 85 ? 5.035 8.178 0.079 1.00 97.81 85 SER A CA 1
ATOM 647 C C . SER A 1 85 ? 6.477 8.031 0.544 1.00 97.81 85 SER A C 1
ATOM 649 O O . SER A 1 85 ? 6.786 8.160 1.730 1.00 97.81 85 SER A O 1
ATOM 651 N N . TYR A 1 86 ? 7.357 7.748 -0.409 1.00 96.81 86 TYR A N 1
ATOM 652 C CA . TYR A 1 86 ? 8.793 7.658 -0.194 1.00 96.81 86 TYR A CA 1
ATOM 653 C C . TYR A 1 86 ? 9.528 8.110 -1.452 1.00 96.81 86 TYR A C 1
ATOM 655 O O . TYR A 1 86 ? 9.205 7.665 -2.552 1.00 96.81 86 TYR A O 1
ATOM 663 N N . GLN A 1 87 ? 10.507 8.997 -1.298 1.00 96.06 87 GLN A N 1
ATOM 664 C CA . GLN A 1 87 ? 11.322 9.487 -2.408 1.00 96.06 87 GLN A CA 1
ATOM 665 C C . GLN A 1 87 ? 12.678 8.791 -2.401 1.00 96.06 87 GLN A C 1
ATOM 667 O O . GLN A 1 87 ? 13.358 8.745 -1.379 1.00 96.06 87 GLN A O 1
ATOM 672 N N . SER A 1 88 ? 13.082 8.267 -3.554 1.00 92.75 88 SER A N 1
ATOM 673 C CA . SER A 1 88 ? 14.393 7.649 -3.757 1.00 92.75 88 SER A CA 1
ATOM 674 C C . SER A 1 88 ? 14.723 7.621 -5.244 1.00 92.75 88 SER A C 1
ATOM 676 O O . SER A 1 88 ? 13.819 7.696 -6.073 1.00 92.75 88 SER A O 1
ATOM 678 N N . GLY A 1 89 ? 16.010 7.549 -5.598 1.00 91.50 89 GLY A N 1
ATOM 679 C CA . GLY A 1 89 ? 16.456 7.362 -6.985 1.00 91.50 89 GLY A CA 1
ATOM 680 C C . GLY A 1 89 ? 15.895 8.383 -7.984 1.00 91.50 89 GLY A C 1
ATOM 681 O O . GLY A 1 89 ? 15.554 8.016 -9.107 1.00 91.50 89 GLY A O 1
ATOM 682 N N . GLY A 1 90 ? 15.717 9.639 -7.556 1.00 94.56 90 GLY A N 1
ATOM 683 C CA . GLY A 1 90 ? 15.147 10.714 -8.378 1.00 94.56 90 GLY A CA 1
ATOM 684 C C . GLY A 1 90 ? 13.649 10.583 -8.674 1.00 94.56 90 GLY A C 1
ATOM 685 O O . GLY A 1 90 ? 13.143 11.283 -9.545 1.00 94.56 90 GLY A O 1
ATOM 686 N N . GLY A 1 91 ? 12.947 9.683 -7.985 1.00 95.81 91 GLY A N 1
ATOM 687 C CA . GLY A 1 91 ? 11.533 9.407 -8.196 1.00 95.81 91 GLY A CA 1
ATOM 688 C C . GLY A 1 91 ? 10.773 9.179 -6.897 1.00 95.81 91 GLY A C 1
ATOM 689 O O . GLY A 1 91 ? 11.212 9.589 -5.819 1.00 95.81 91 GLY A O 1
ATOM 690 N N . ILE A 1 92 ? 9.607 8.547 -7.008 1.00 96.94 92 ILE A N 1
ATOM 691 C CA . ILE A 1 92 ? 8.672 8.397 -5.895 1.00 96.94 92 ILE A CA 1
ATOM 692 C C . ILE A 1 92 ? 7.986 7.032 -5.907 1.00 96.94 92 ILE A C 1
ATOM 694 O O . ILE A 1 92 ? 7.593 6.507 -6.951 1.00 96.94 92 ILE A O 1
ATOM 698 N N . THR A 1 93 ? 7.814 6.495 -4.707 1.00 97.44 93 THR A N 1
ATOM 699 C CA . THR A 1 93 ? 6.851 5.450 -4.389 1.00 97.44 93 THR A CA 1
ATOM 700 C C . THR A 1 93 ? 5.653 6.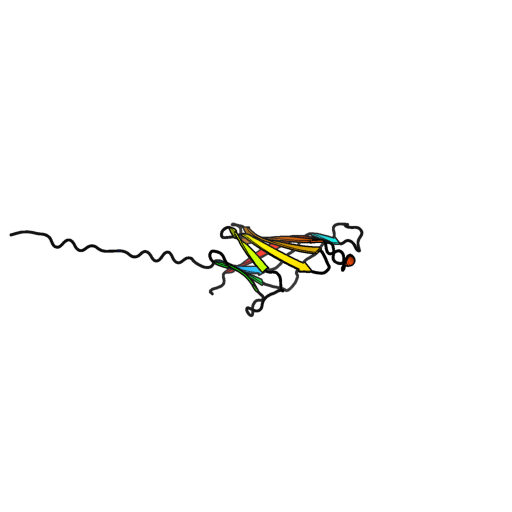104 -3.718 1.00 97.44 93 THR A C 1
ATOM 702 O O . THR A 1 93 ? 5.829 6.870 -2.769 1.00 97.44 93 THR A O 1
ATOM 705 N N . VAL A 1 94 ? 4.448 5.784 -4.178 1.00 98.38 94 VAL A N 1
ATOM 706 C CA . VAL A 1 94 ? 3.187 6.146 -3.525 1.00 98.38 94 VAL A CA 1
ATOM 707 C C . VAL A 1 94 ? 2.394 4.873 -3.293 1.00 98.38 94 VAL A C 1
ATOM 709 O O . VAL A 1 94 ? 2.241 4.077 -4.215 1.00 98.38 94 VAL A O 1
ATOM 712 N N . GLU A 1 95 ? 1.891 4.679 -2.080 1.00 97.94 95 GLU A N 1
ATOM 713 C CA . GLU A 1 95 ? 1.084 3.512 -1.714 1.00 97.94 95 GLU A CA 1
ATOM 714 C C . GLU A 1 95 ? -0.218 3.959 -1.058 1.00 97.94 95 GLU A C 1
ATOM 716 O O . GLU A 1 95 ? -0.220 4.898 -0.267 1.00 97.94 95 GLU A O 1
ATOM 721 N N . THR A 1 96 ? -1.328 3.288 -1.340 1.00 98.56 96 THR A N 1
ATOM 722 C CA . THR A 1 96 ? -2.610 3.532 -0.674 1.00 98.56 96 THR A CA 1
ATOM 723 C C . THR A 1 96 ? -3.075 2.276 0.020 1.00 98.56 96 THR A C 1
ATOM 725 O O . THR A 1 96 ? -3.011 1.192 -0.556 1.00 98.56 96 THR A O 1
ATOM 728 N N . TRP A 1 97 ? -3.639 2.444 1.208 1.00 98.56 97 TRP A N 1
ATOM 729 C CA . TRP A 1 97 ? -4.311 1.375 1.925 1.00 98.56 97 TRP A CA 1
ATOM 730 C C . TRP A 1 97 ? -5.681 1.856 2.380 1.00 98.56 97 TRP A C 1
ATOM 732 O O . TRP A 1 97 ? -5.781 2.924 2.987 1.00 98.56 97 TRP A O 1
ATOM 742 N N . SER A 1 98 ? -6.726 1.084 2.100 1.00 98.50 98 SER A N 1
ATOM 743 C CA . SER A 1 98 ? -8.099 1.412 2.484 1.00 98.50 98 SER A CA 1
ATOM 744 C C . SER A 1 98 ? -8.816 0.190 3.039 1.00 98.50 98 SER A C 1
ATOM 746 O O . SER A 1 98 ? -8.804 -0.872 2.421 1.00 98.50 98 SER A O 1
ATOM 748 N N . ILE A 1 99 ? -9.427 0.338 4.210 1.00 98.44 99 ILE A N 1
ATOM 749 C CA . ILE A 1 99 ? -10.199 -0.712 4.869 1.00 98.44 99 ILE A CA 1
ATOM 750 C C . ILE A 1 99 ? -11.675 -0.544 4.528 1.00 98.44 99 ILE A C 1
ATOM 752 O O . ILE A 1 99 ? -12.269 0.509 4.764 1.00 98.44 99 ILE A O 1
ATOM 756 N N . THR A 1 100 ? -12.265 -1.598 3.987 1.00 98.00 100 THR A N 1
ATOM 757 C CA . THR A 1 100 ? -13.683 -1.668 3.616 1.00 98.00 100 THR A CA 1
ATOM 758 C C . THR A 1 100 ? -14.556 -2.116 4.793 1.00 98.00 100 THR A C 1
ATOM 760 O O . THR A 1 100 ? -14.057 -2.593 5.814 1.00 98.00 100 THR A O 1
ATOM 763 N N . GLU A 1 101 ? -15.874 -1.960 4.662 1.00 95.56 101 GLU A N 1
ATOM 764 C CA . GLU A 1 101 ? -16.839 -2.374 5.691 1.00 95.56 101 GLU A CA 1
ATOM 765 C C . GLU A 1 101 ? -17.066 -3.894 5.726 1.00 95.56 101 GLU A C 1
ATOM 767 O O . GLU A 1 101 ? -17.434 -4.436 6.766 1.00 95.56 101 GLU A O 1
ATOM 772 N N . ASP A 1 102 ? -16.800 -4.597 4.623 1.00 97.06 102 ASP A N 1
ATOM 773 C CA . ASP A 1 102 ? -16.931 -6.049 4.475 1.00 97.06 102 ASP A CA 1
ATOM 774 C C . ASP A 1 102 ? -15.617 -6.802 4.756 1.00 97.06 102 ASP A C 1
ATOM 776 O O . ASP A 1 102 ? -15.395 -7.909 4.267 1.00 97.06 102 ASP A O 1
ATOM 780 N N . ASN A 1 103 ? -14.760 -6.223 5.607 1.00 97.00 103 ASN A N 1
ATOM 781 C CA . ASN A 1 103 ? -13.503 -6.810 6.084 1.00 97.00 103 ASN A CA 1
ATOM 782 C C . ASN A 1 103 ? -12.490 -7.136 4.973 1.00 97.00 103 ASN A C 1
ATOM 784 O O . ASN A 1 103 ? -11.728 -8.096 5.080 1.00 97.00 103 ASN A O 1
ATOM 788 N N . LYS A 1 104 ? -12.430 -6.304 3.930 1.00 98.25 104 LYS A N 1
ATOM 789 C CA . LYS A 1 104 ? -11.353 -6.302 2.926 1.00 98.25 104 LYS A CA 1
ATOM 790 C C . LYS A 1 104 ? -10.403 -5.127 3.108 1.00 98.25 104 LYS A C 1
ATOM 792 O O . LYS A 1 104 ? -10.803 -4.060 3.584 1.00 98.25 104 LYS A O 1
ATOM 797 N N . VAL A 1 105 ? -9.166 -5.298 2.653 1.00 98.38 105 VAL A N 1
ATOM 798 C CA . VAL A 1 105 ? -8.214 -4.202 2.451 1.00 98.38 105 VAL A CA 1
ATOM 799 C C . VAL A 1 105 ? -7.951 -4.008 0.962 1.00 98.38 105 VAL A C 1
ATOM 801 O O . VAL A 1 105 ? -7.656 -4.959 0.245 1.00 98.38 105 VAL A O 1
ATOM 804 N N . MET A 1 106 ? -8.047 -2.766 0.501 1.00 98.56 106 MET A N 1
ATOM 805 C CA . MET A 1 106 ? -7.665 -2.356 -0.846 1.00 98.56 106 MET A CA 1
ATOM 806 C C . MET A 1 106 ? -6.278 -1.728 -0.779 1.00 98.56 106 MET A C 1
ATOM 808 O O . MET A 1 106 ? -6.072 -0.741 -0.067 1.00 98.56 106 MET A O 1
ATOM 812 N N . TYR A 1 107 ? -5.336 -2.297 -1.521 1.00 98.50 107 TYR A N 1
ATOM 813 C CA . TYR A 1 107 ? -3.965 -1.824 -1.615 1.00 98.50 107 TYR A CA 1
ATOM 814 C C . TYR A 1 107 ? -3.650 -1.394 -3.041 1.00 98.50 107 TYR A C 1
ATOM 816 O O . TYR A 1 107 ? -3.955 -2.108 -3.996 1.00 98.50 107 TYR A O 1
ATOM 824 N N . SER A 1 108 ? -2.979 -0.258 -3.193 1.00 98.50 108 SER A N 1
ATOM 825 C CA . SER A 1 108 ? -2.352 0.091 -4.462 1.00 98.50 108 SER A CA 1
ATOM 826 C C . SER A 1 108 ? -0.974 0.683 -4.242 1.00 98.50 108 SER A C 1
ATOM 828 O O . SER A 1 108 ? -0.699 1.258 -3.188 1.00 98.50 108 SER A O 1
ATOM 830 N N . LYS A 1 109 ? -0.105 0.543 -5.238 1.00 98.12 109 LYS A N 1
ATOM 831 C CA . LYS A 1 109 ? 1.232 1.122 -5.217 1.00 98.12 109 LYS A CA 1
ATOM 832 C C . LYS A 1 109 ? 1.666 1.514 -6.606 1.00 98.12 109 LYS A C 1
ATOM 834 O O . LYS A 1 109 ? 1.544 0.729 -7.536 1.00 98.12 109 LYS A O 1
ATOM 839 N N . VAL A 1 110 ? 2.236 2.703 -6.713 1.00 98.12 110 VAL A N 1
ATOM 840 C CA . VAL A 1 110 ? 2.925 3.180 -7.906 1.00 98.12 110 VAL A CA 1
ATOM 841 C C . VAL A 1 110 ? 4.359 3.485 -7.519 1.00 98.12 110 VAL A C 1
ATOM 843 O O . VAL A 1 110 ? 4.617 4.206 -6.557 1.00 98.12 110 VAL A O 1
ATOM 846 N N . MET A 1 111 ? 5.295 2.941 -8.281 1.00 97.62 111 MET A N 1
ATOM 847 C CA . MET A 1 111 ? 6.711 3.257 -8.207 1.00 97.62 111 MET A CA 1
ATOM 848 C C . MET A 1 111 ? 7.117 3.846 -9.548 1.00 97.62 111 MET A C 1
ATOM 850 O O . MET A 1 111 ? 7.008 3.179 -10.570 1.00 97.62 111 MET A O 1
ATOM 854 N N . ASN A 1 112 ? 7.606 5.078 -9.551 1.00 96.88 112 ASN A N 1
ATOM 855 C CA . ASN A 1 112 ? 8.265 5.663 -10.712 1.00 96.88 112 ASN A CA 1
ATOM 856 C C . ASN A 1 112 ? 9.623 6.173 -10.258 1.00 96.88 112 ASN A C 1
ATOM 858 O O . ASN A 1 112 ? 9.699 7.236 -9.641 1.00 96.88 112 ASN A O 1
ATOM 862 N N . ILE A 1 113 ? 10.670 5.375 -10.484 1.00 95.06 113 ILE A N 1
ATOM 863 C CA . ILE A 1 113 ? 11.984 5.610 -9.886 1.00 95.06 113 ILE A CA 1
ATOM 864 C C . ILE A 1 113 ? 13.071 5.615 -10.968 1.00 95.06 113 ILE A C 1
ATOM 866 O O . ILE A 1 113 ? 13.602 4.557 -11.312 1.00 95.06 113 ILE A O 1
ATOM 870 N N . PRO A 1 114 ? 13.446 6.799 -11.491 1.00 93.69 114 PRO A N 1
ATOM 871 C CA . PRO A 1 114 ? 14.394 6.946 -12.586 1.00 93.69 114 PRO A CA 1
ATOM 872 C C . PRO A 1 114 ? 15.708 6.179 -12.445 1.00 93.69 114 PRO A C 1
ATOM 874 O O . PRO A 1 114 ? 16.154 5.552 -13.404 1.00 93.69 114 PRO A O 1
ATOM 877 N N . SER A 1 115 ? 16.325 6.203 -11.262 1.00 95.06 115 SER A N 1
ATOM 878 C CA . SER A 1 115 ? 17.596 5.510 -11.010 1.00 95.06 115 SER A CA 1
ATOM 879 C C . SER A 1 115 ? 17.454 3.996 -10.819 1.00 95.06 115 SER A C 1
ATOM 881 O O . SER A 1 115 ? 18.458 3.291 -10.840 1.00 95.06 115 SER A O 1
ATOM 883 N N . PHE A 1 116 ? 16.232 3.483 -10.653 1.00 92.25 116 PHE A N 1
ATOM 884 C CA . PHE A 1 116 ? 15.938 2.065 -10.437 1.00 92.25 116 PHE A CA 1
ATOM 885 C C . PHE A 1 116 ? 14.830 1.604 -11.385 1.00 92.25 116 PHE A C 1
ATOM 887 O O . PHE A 1 116 ? 13.814 1.071 -10.945 1.00 92.25 116 PHE A O 1
ATOM 894 N N . GLN A 1 117 ? 15.027 1.808 -12.693 1.00 92.19 117 GLN A N 1
ATOM 895 C CA . GLN A 1 117 ? 13.976 1.599 -13.694 1.00 92.19 117 GLN A CA 1
ATOM 896 C C . GLN A 1 117 ? 13.289 0.245 -13.592 1.00 92.19 117 GLN A C 1
ATOM 898 O O . GLN A 1 117 ? 12.069 0.217 -13.642 1.00 92.19 117 GLN A O 1
ATOM 903 N N . LYS A 1 118 ? 14.025 -0.850 -13.360 1.00 92.50 118 LYS A N 1
ATOM 904 C CA . LYS A 1 118 ? 13.453 -2.203 -13.203 1.00 92.50 118 LYS A CA 1
ATOM 905 C C . LYS A 1 118 ? 12.420 -2.324 -12.068 1.00 92.50 118 LYS A C 1
ATOM 907 O O . LYS A 1 118 ? 11.625 -3.253 -12.072 1.00 92.50 118 LYS A O 1
ATOM 912 N N . LEU A 1 119 ? 12.428 -1.405 -11.098 1.00 92.06 119 LEU A N 1
ATOM 913 C CA . LEU A 1 119 ? 11.453 -1.339 -10.003 1.00 92.06 119 LEU A CA 1
ATOM 914 C C . LEU A 1 119 ? 10.264 -0.418 -10.307 1.00 92.06 119 LEU A C 1
ATOM 916 O O . LEU A 1 119 ? 9.280 -0.447 -9.565 1.00 92.06 119 LEU A O 1
ATOM 920 N N . THR A 1 120 ? 10.335 0.398 -11.367 1.00 96.50 120 THR A N 1
ATOM 921 C CA . THR A 1 120 ? 9.198 1.195 -11.843 1.00 96.50 120 THR A CA 1
ATOM 922 C C . THR A 1 120 ? 8.049 0.249 -12.156 1.00 96.50 120 THR A C 1
ATOM 924 O O . THR A 1 120 ? 8.200 -0.680 -12.947 1.00 96.50 120 THR A O 1
ATOM 927 N N . SER A 1 121 ? 6.927 0.441 -11.472 1.00 97.62 121 SER A N 1
ATOM 928 C CA . SER A 1 121 ? 5.845 -0.534 -11.443 1.00 97.62 121 SER A CA 1
ATOM 929 C C . SER A 1 121 ? 4.542 0.057 -10.924 1.00 97.62 121 SER A C 1
ATOM 931 O O . SER A 1 121 ? 4.512 1.118 -10.296 1.00 97.62 121 SER A O 1
ATOM 933 N N . THR A 1 122 ? 3.455 -0.669 -11.161 1.00 98.19 122 THR A N 1
ATOM 934 C CA . THR A 1 122 ? 2.168 -0.454 -10.506 1.00 98.19 122 THR A CA 1
ATOM 935 C C . THR A 1 122 ? 1.646 -1.765 -9.926 1.00 98.19 122 THR A C 1
ATOM 937 O O . THR A 1 122 ? 1.904 -2.842 -10.466 1.00 98.19 122 THR A O 1
ATOM 940 N N . LYS A 1 123 ? 0.938 -1.686 -8.800 1.00 98.19 123 LYS A N 1
ATOM 941 C CA . LYS A 1 123 ? 0.325 -2.817 -8.098 1.00 98.19 123 LYS A CA 1
ATOM 942 C C . LYS A 1 123 ? -1.071 -2.436 -7.632 1.00 98.19 123 LYS A C 1
ATOM 944 O O . LYS A 1 123 ? -1.272 -1.321 -7.149 1.00 98.19 123 LYS A O 1
ATOM 949 N N . ALA A 1 124 ? -2.004 -3.377 -7.717 1.00 98.50 124 ALA A N 1
ATOM 950 C CA . ALA A 1 124 ? -3.346 -3.251 -7.164 1.00 98.50 124 ALA A CA 1
ATOM 951 C C . ALA A 1 124 ? -3.781 -4.598 -6.584 1.00 98.50 124 ALA A C 1
ATOM 953 O O . ALA A 1 124 ? -3.988 -5.554 -7.336 1.00 98.50 124 ALA A O 1
ATOM 954 N N . PHE A 1 125 ? -3.895 -4.669 -5.257 1.00 98.50 125 PHE A N 1
ATOM 955 C CA . PHE A 1 125 ? -4.230 -5.888 -4.522 1.00 98.50 125 PHE A CA 1
ATOM 956 C C . PHE A 1 125 ? -5.478 -5.699 -3.664 1.00 98.50 125 PHE A C 1
ATOM 958 O O . PHE A 1 125 ? -5.763 -4.607 -3.170 1.00 98.50 125 PHE A O 1
ATOM 965 N N . VAL A 1 126 ? -6.178 -6.805 -3.443 1.00 98.44 126 VAL A N 1
ATOM 966 C CA . VAL A 1 126 ? -7.230 -6.948 -2.442 1.00 98.44 126 VAL A CA 1
ATOM 967 C C . VAL A 1 126 ? -6.775 -8.015 -1.457 1.00 98.44 126 VAL A C 1
ATOM 969 O O . VAL A 1 126 ? -6.280 -9.064 -1.862 1.00 98.44 126 VAL A O 1
ATOM 972 N N . GLY A 1 127 ? -6.913 -7.735 -0.169 1.00 97.69 127 GLY A N 1
ATOM 973 C CA . GLY A 1 127 ? -6.645 -8.691 0.900 1.00 97.69 127 GLY A CA 1
ATOM 974 C C . GLY A 1 127 ? -7.775 -8.728 1.916 1.00 97.69 127 GLY A C 1
ATOM 975 O O . GLY A 1 127 ? -8.814 -8.082 1.746 1.00 97.69 127 GLY A O 1
ATOM 976 N N . ASP A 1 128 ? -7.534 -9.447 3.001 1.00 97.69 128 ASP A N 1
ATOM 977 C CA . ASP A 1 128 ? -8.481 -9.639 4.090 1.00 97.69 128 ASP A CA 1
ATOM 978 C C . ASP A 1 128 ? -8.089 -8.834 5.330 1.00 97.69 128 ASP A C 1
ATOM 980 O O . ASP A 1 128 ? -6.912 -8.619 5.627 1.00 97.69 128 ASP A O 1
ATOM 984 N N . VAL A 1 129 ? -9.098 -8.402 6.083 1.00 97.69 129 VAL A N 1
ATOM 985 C CA . VAL A 1 129 ? -8.948 -7.932 7.461 1.00 97.69 129 VAL A CA 1
ATOM 986 C C . VAL A 1 129 ? -9.129 -9.140 8.374 1.00 97.69 129 VAL A C 1
ATOM 988 O O . VAL A 1 129 ? -10.249 -9.526 8.705 1.00 97.69 129 VAL A O 1
ATOM 991 N N . ALA A 1 130 ? -8.017 -9.739 8.793 1.00 95.12 130 ALA A N 1
ATOM 992 C CA . ALA A 1 130 ? -8.001 -10.925 9.649 1.00 95.12 130 ALA A CA 1
ATOM 993 C C . ALA A 1 130 ? -8.386 -10.624 11.111 1.00 95.12 130 ALA A C 1
ATOM 995 O O . ALA A 1 130 ? -8.687 -11.533 11.884 1.00 95.12 130 ALA A O 1
ATOM 996 N N . GLY A 1 131 ? -8.374 -9.349 11.510 1.00 94.25 131 GLY A N 1
ATOM 997 C CA . GLY A 1 131 ? -8.828 -8.921 12.827 1.00 94.25 131 GLY A CA 1
ATOM 998 C C . GLY A 1 131 ? -8.482 -7.473 13.148 1.00 94.25 131 GLY A C 1
ATOM 999 O O . GLY A 1 131 ? -7.973 -6.723 12.314 1.00 94.25 131 GLY A O 1
ATOM 1000 N N . THR A 1 132 ? -8.742 -7.088 14.393 1.00 93.50 132 THR A N 1
ATOM 1001 C CA . THR A 1 132 ? -8.339 -5.796 14.959 1.00 93.50 132 THR A CA 1
ATOM 1002 C C . THR A 1 132 ? -7.253 -5.991 16.007 1.00 93.50 132 THR A C 1
ATOM 1004 O O . THR A 1 132 ? -7.184 -7.036 16.653 1.00 93.50 132 THR A O 1
ATOM 1007 N N . CYS A 1 133 ? -6.426 -4.974 16.211 1.00 88.75 133 CYS A N 1
ATOM 1008 C CA . CYS A 1 133 ? -5.406 -4.961 17.255 1.00 88.75 133 CYS A CA 1
ATOM 1009 C C . CYS A 1 133 ? -5.728 -3.921 18.329 1.00 88.75 133 CYS A C 1
ATOM 1011 O O . CYS A 1 133 ? -6.359 -2.902 18.057 1.00 88.75 133 CYS A O 1
ATOM 1013 N N . ASN A 1 134 ? -5.284 -4.197 19.552 1.00 74.00 134 ASN A N 1
ATOM 1014 C CA . ASN A 1 134 ? -5.226 -3.190 20.602 1.00 74.00 134 ASN A CA 1
ATOM 1015 C C . ASN A 1 134 ? -3.856 -2.510 20.508 1.00 74.00 134 ASN A C 1
ATOM 1017 O O . ASN A 1 134 ? -2.852 -3.206 20.320 1.00 74.00 134 ASN A O 1
ATOM 1021 N N . GLU A 1 135 ? -3.839 -1.178 20.583 1.00 55.28 135 GLU A N 1
ATOM 1022 C CA . GLU A 1 135 ? -2.605 -0.420 20.834 1.00 55.28 135 GLU A CA 1
ATOM 1023 C C . GLU A 1 135 ? -2.122 -0.634 22.272 1.00 55.28 135 GLU A C 1
ATOM 1025 O O . GLU A 1 135 ? -2.983 -0.683 23.184 1.00 55.28 135 GLU A O 1
#

Organism: NCBI:txid2529382

pLDDT: mean 89.55, std 15.04, range [40.84, 98.62]

Radius of gyration: 21.0 Å; chains: 1; bounding box: 57×40×74 Å

Secondary structure (DSSP, 8-state):
-------------------EEEEEEEEEEEEEEGGGTT--EEEEETT--EEEEEETTEEEEEETTS-BSSS-EEEESSSSEEEEEEEETTEEEEEEEEE-TTSEEEEEEEEE-GGGGGG-EEEEEEEEEEEE---